Protein AF-A0A6V8IFY6-F1 (afdb_monomer_lite)

Foldseek 3Di:
DALVVLCVVVVHQLVRLCVVLVNPDSVVSVCQNQLVDADDPVSQVSCCVVSVNPHHSVNSVPHCVVVCVVPVD

Structure (mmCIF, N/CA/C/O backbone):
data_AF-A0A6V8IFY6-F1
#
_entry.id   AF-A0A6V8IFY6-F1
#
loop_
_atom_site.group_PDB
_atom_site.id
_atom_site.type_symbol
_atom_site.label_atom_id
_atom_site.label_alt_id
_atom_site.label_comp_id
_atom_site.label_asym_id
_atom_site.label_entity_id
_atom_site.label_seq_id
_atom_site.pdbx_PDB_ins_code
_atom_site.Cartn_x
_atom_site.Cartn_y
_atom_site.Cartn_z
_atom_site.occupancy
_atom_site.B_iso_or_equiv
_atom_site.auth_seq_id
_atom_site.auth_comp_id
_atom_site.auth_asym_id
_atom_site.auth_atom_id
_atom_site.pdbx_PDB_model_num
ATOM 1 N N . MET A 1 1 ? -7.626 -0.052 -7.479 1.00 80.94 1 MET A N 1
ATOM 2 C CA . MET A 1 1 ? -7.682 0.906 -6.357 1.00 80.94 1 MET A CA 1
ATOM 3 C C . MET A 1 1 ? -6.271 1.117 -5.853 1.00 80.94 1 MET A C 1
ATOM 5 O O . MET A 1 1 ? -5.602 0.155 -5.494 1.00 80.94 1 MET A O 1
ATOM 9 N N . THR A 1 2 ? -5.804 2.361 -5.831 1.00 86.19 2 THR A N 1
ATOM 10 C CA . THR A 1 2 ? -4.427 2.665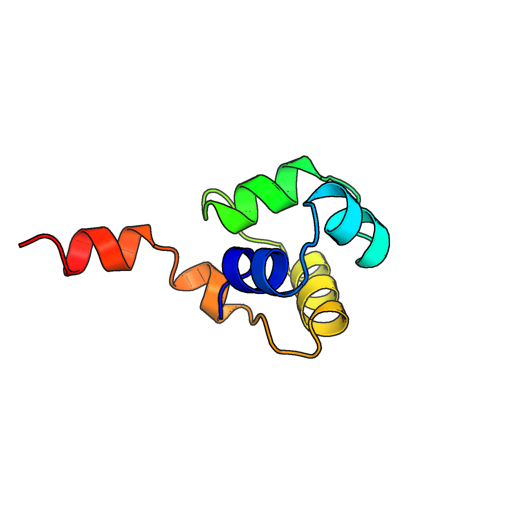 -5.421 1.00 86.19 2 THR A CA 1
ATOM 11 C C . THR A 1 2 ? -4.231 2.551 -3.907 1.00 86.19 2 THR A C 1
ATOM 13 O O . THR A 1 2 ? -5.184 2.641 -3.129 1.00 86.19 2 THR A O 1
ATOM 16 N N . LEU A 1 3 ? -2.975 2.397 -3.469 1.00 85.38 3 LEU A N 1
ATOM 17 C CA . LEU A 1 3 ? -2.635 2.412 -2.041 1.00 85.38 3 LEU A CA 1
ATOM 18 C C . LEU A 1 3 ? -3.052 3.734 -1.370 1.00 85.38 3 LEU A C 1
ATOM 20 O O . LEU A 1 3 ? -3.515 3.719 -0.236 1.00 85.38 3 LEU A O 1
ATOM 24 N N . ASP A 1 4 ? -2.936 4.866 -2.072 1.00 86.75 4 ASP A N 1
ATOM 25 C CA . ASP A 1 4 ? -3.378 6.176 -1.573 1.00 86.75 4 ASP A CA 1
ATOM 26 C C . ASP A 1 4 ? -4.887 6.217 -1.300 1.00 86.75 4 ASP A C 1
ATOM 28 O O . ASP A 1 4 ? -5.311 6.653 -0.231 1.00 86.75 4 ASP A O 1
ATOM 32 N N . GLU A 1 5 ? -5.694 5.726 -2.241 1.00 87.06 5 GLU A N 1
ATOM 33 C CA . GLU A 1 5 ? -7.150 5.656 -2.087 1.00 87.06 5 GLU A CA 1
ATOM 34 C C . GLU A 1 5 ? -7.560 4.712 -0.962 1.00 87.06 5 GLU A C 1
ATOM 36 O O . GLU A 1 5 ? -8.453 5.041 -0.183 1.00 87.06 5 GLU A O 1
ATOM 41 N N . TYR A 1 6 ? -6.893 3.560 -0.843 1.00 89.69 6 TYR A N 1
ATOM 42 C CA . TYR A 1 6 ? -7.148 2.623 0.245 1.00 89.69 6 TYR A CA 1
ATOM 43 C C . TYR A 1 6 ? -6.895 3.279 1.605 1.00 89.69 6 TYR A C 1
ATOM 45 O O . TYR A 1 6 ? -7.753 3.236 2.482 1.00 89.69 6 TYR A O 1
ATOM 53 N N . LEU A 1 7 ? -5.742 3.927 1.773 1.00 89.25 7 LEU A N 1
ATOM 54 C CA . LEU A 1 7 ? -5.386 4.580 3.030 1.00 89.25 7 LEU A CA 1
ATOM 55 C C . LEU A 1 7 ? -6.352 5.711 3.381 1.00 89.25 7 LEU A C 1
ATOM 57 O O . LEU A 1 7 ? -6.791 5.792 4.522 1.00 89.25 7 LEU A O 1
ATOM 61 N N . LYS A 1 8 ? -6.748 6.530 2.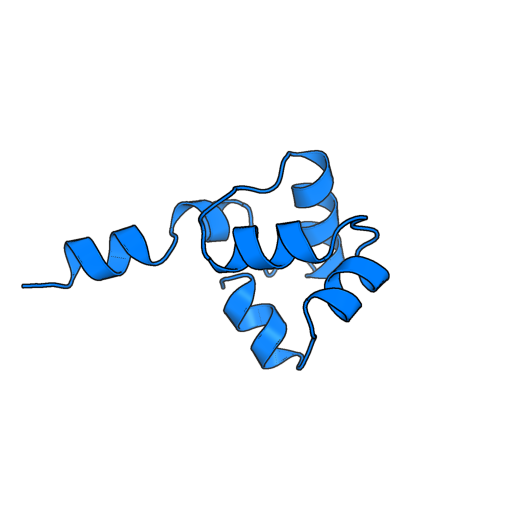401 1.00 89.50 8 LYS A N 1
ATOM 62 C CA . LYS A 1 8 ? -7.746 7.591 2.602 1.00 89.50 8 LYS A CA 1
ATOM 63 C C . LYS A 1 8 ? -9.113 7.040 2.993 1.00 89.50 8 LYS A C 1
ATOM 65 O O . LYS A 1 8 ? -9.725 7.554 3.918 1.00 89.50 8 LYS A O 1
ATOM 70 N N . LYS A 1 9 ? -9.580 5.987 2.315 1.00 91.31 9 LYS A N 1
ATOM 71 C CA . LYS A 1 9 ? -10.887 5.367 2.580 1.00 91.31 9 LYS A CA 1
ATOM 72 C C . LYS A 1 9 ? -10.980 4.750 3.978 1.00 91.31 9 LYS A C 1
ATOM 74 O O . LYS A 1 9 ? -12.072 4.662 4.522 1.00 91.31 9 LYS A O 1
ATOM 79 N N . HIS A 1 10 ? -9.854 4.293 4.517 1.00 89.06 10 HIS A N 1
ATOM 80 C CA . HIS A 1 10 ? -9.768 3.672 5.841 1.00 89.06 10 HIS A CA 1
ATOM 81 C C . HIS A 1 10 ? -9.197 4.615 6.907 1.00 89.06 10 HIS A C 1
ATOM 83 O O . HIS A 1 10 ? -8.916 4.166 8.011 1.00 89.06 10 HIS A O 1
ATOM 89 N N . GLU A 1 11 ? -8.984 5.893 6.575 1.00 91.12 11 GLU A N 1
ATOM 90 C CA . GLU A 1 11 ? -8.398 6.909 7.467 1.00 91.12 11 GLU A CA 1
ATOM 91 C C . GLU A 1 11 ? -7.061 6.470 8.101 1.00 91.12 11 GLU A C 1
ATOM 93 O O . GLU A 1 11 ? -6.685 6.865 9.205 1.00 91.12 11 GLU A O 1
ATOM 98 N N . LEU A 1 12 ? -6.302 5.649 7.370 1.00 89.75 12 LEU A N 1
ATOM 99 C CA . LEU A 1 12 ? -5.031 5.097 7.817 1.00 89.75 12 LEU A CA 1
ATOM 100 C C . LEU A 1 12 ? -3.881 6.037 7.458 1.00 89.75 12 LEU A C 1
ATOM 102 O O . LEU A 1 12 ? -3.640 6.365 6.295 1.00 89.75 12 LEU A O 1
ATOM 106 N N . SER A 1 13 ? -3.102 6.407 8.470 1.00 89.38 13 SER A N 1
ATOM 107 C CA . SER A 1 13 ? -1.817 7.077 8.272 1.00 89.38 13 SER A CA 1
ATOM 108 C C . SER A 1 13 ? -0.748 6.102 7.772 1.00 89.38 13 SER A C 1
ATOM 110 O O . SER A 1 13 ? -0.790 4.910 8.068 1.00 89.38 13 SER A O 1
ATOM 112 N N . ASP A 1 14 ? 0.286 6.614 7.096 1.00 88.69 14 ASP A N 1
ATOM 113 C CA . ASP A 1 14 ? 1.409 5.792 6.607 1.00 88.69 14 ASP A CA 1
ATOM 114 C C . ASP A 1 14 ? 2.085 4.997 7.736 1.00 88.69 14 ASP A C 1
ATOM 116 O O . ASP A 1 14 ? 2.534 3.871 7.534 1.00 88.69 14 ASP A O 1
ATOM 120 N N . ALA A 1 15 ? 2.166 5.599 8.929 1.00 88.25 15 ALA A N 1
ATOM 121 C CA . ALA A 1 15 ? 2.735 4.980 10.122 1.00 88.25 15 ALA A CA 1
ATOM 122 C C . ALA A 1 15 ? 1.872 3.816 10.629 1.00 88.25 15 ALA A C 1
ATOM 124 O O . ALA A 1 15 ? 2.399 2.744 10.915 1.00 88.25 15 ALA A O 1
ATOM 125 N N . GLU A 1 16 ? 0.555 4.017 10.680 1.00 89.81 16 GLU A N 1
ATOM 126 C CA . GLU A 1 16 ? -0.407 3.001 11.107 1.00 89.81 16 GLU A CA 1
ATOM 127 C C . GLU A 1 16 ? -0.433 1.834 10.129 1.00 89.81 16 GLU A C 1
ATOM 129 O O . GLU A 1 16 ? -0.310 0.681 10.531 1.00 89.81 16 GLU A O 1
ATOM 134 N N . PHE A 1 17 ? -0.474 2.125 8.830 1.00 90.31 17 PHE A N 1
ATOM 135 C CA . PHE A 1 17 ? -0.385 1.100 7.801 1.00 90.31 17 PHE A CA 1
ATOM 136 C C . PHE A 1 17 ? 0.910 0.292 7.895 1.00 90.31 17 PHE A C 1
ATOM 138 O O . PHE A 1 17 ? 0.875 -0.937 7.838 1.00 90.31 17 PHE A O 1
ATOM 145 N N . ALA A 1 18 ? 2.050 0.970 8.061 1.00 90.00 18 ALA A N 1
ATOM 146 C CA . ALA A 1 18 ? 3.346 0.317 8.193 1.00 90.00 18 ALA A CA 1
ATOM 147 C C . ALA A 1 18 ? 3.381 -0.610 9.417 1.00 90.00 18 ALA A C 1
ATOM 149 O O . ALA A 1 18 ? 3.770 -1.773 9.305 1.00 90.00 18 ALA A O 1
ATOM 150 N N . ARG A 1 19 ? 2.896 -0.116 10.561 1.00 89.25 19 ARG A N 1
ATOM 151 C CA . ARG A 1 19 ? 2.831 -0.864 11.818 1.00 89.25 19 ARG A CA 1
ATOM 152 C C . ARG A 1 19 ? 1.918 -2.083 11.710 1.00 89.25 19 ARG A C 1
ATOM 154 O O . ARG A 1 19 ? 2.324 -3.172 12.101 1.00 89.25 19 ARG A O 1
ATOM 161 N N . GLN A 1 20 ? 0.718 -1.918 11.158 1.00 89.00 20 GLN A N 1
ATOM 162 C CA . GLN A 1 20 ? -0.266 -2.997 11.069 1.00 89.00 20 GLN A CA 1
ATOM 163 C C . GLN A 1 20 ? 0.073 -4.028 9.979 1.00 89.00 20 GLN A C 1
ATOM 165 O O . GLN A 1 20 ? -0.197 -5.212 10.150 1.00 89.00 20 GLN A O 1
ATOM 170 N N . SER A 1 21 ? 0.716 -3.610 8.884 1.00 85.56 21 SER A N 1
ATOM 171 C CA . SER A 1 21 ? 1.134 -4.513 7.797 1.00 85.56 21 SER A CA 1
ATOM 172 C C . SER A 1 21 ? 2.481 -5.209 8.052 1.00 85.56 21 SER A C 1
ATOM 174 O O . SER A 1 21 ? 2.917 -6.015 7.229 1.00 85.56 21 SER A O 1
ATOM 176 N N . GLY A 1 22 ? 3.191 -4.880 9.139 1.00 86.81 22 GLY A N 1
ATOM 177 C CA . GLY A 1 22 ? 4.532 -5.417 9.418 1.00 86.81 22 GLY A CA 1
ATOM 178 C C . GLY A 1 22 ? 5.612 -4.904 8.452 1.00 86.81 22 GLY A C 1
ATOM 179 O O . GLY A 1 22 ? 6.528 -5.638 8.062 1.00 86.81 22 GLY A O 1
ATOM 180 N N . ILE A 1 23 ? 5.475 -3.655 8.006 1.00 88.00 23 ILE A N 1
ATOM 181 C CA . ILE A 1 23 ? 6.394 -2.979 7.089 1.00 88.00 23 ILE A CA 1
ATOM 182 C C . ILE A 1 23 ? 7.272 -2.036 7.912 1.00 88.00 23 ILE A C 1
ATOM 184 O O . ILE A 1 23 ? 6.790 -1.087 8.520 1.00 88.00 23 ILE A O 1
ATOM 188 N N . ASN A 1 24 ? 8.582 -2.284 7.916 1.00 77.75 24 ASN A N 1
ATOM 189 C CA . ASN A 1 24 ? 9.505 -1.651 8.867 1.00 77.75 24 ASN A CA 1
ATOM 190 C C . ASN A 1 24 ? 9.675 -0.135 8.706 1.00 77.75 24 ASN A C 1
ATOM 192 O O . ASN A 1 24 ? 10.126 0.528 9.635 1.00 77.75 24 ASN A O 1
ATOM 196 N N . LEU A 1 25 ? 9.367 0.434 7.538 1.00 78.94 25 LEU A N 1
ATOM 197 C CA . LEU A 1 25 ? 9.648 1.839 7.258 1.00 78.94 25 LEU A CA 1
ATOM 198 C C . LEU A 1 25 ? 8.372 2.575 6.837 1.00 78.94 25 LEU A C 1
ATOM 200 O O . LEU A 1 25 ? 7.777 2.292 5.806 1.00 78.94 25 LEU A O 1
ATOM 204 N N . ARG A 1 26 ? 7.991 3.612 7.587 1.00 82.31 26 ARG A N 1
ATOM 205 C CA . ARG A 1 26 ? 6.939 4.561 7.176 1.00 82.31 26 ARG A CA 1
ATOM 206 C C . ARG A 1 26 ? 7.299 5.274 5.869 1.00 82.31 26 ARG A C 1
ATOM 208 O O . ARG A 1 26 ? 6.443 5.505 5.022 1.00 82.31 26 ARG A O 1
ATOM 215 N N . LYS A 1 27 ? 8.575 5.644 5.713 1.00 85.25 27 LYS A N 1
ATOM 216 C CA . LYS A 1 27 ? 9.056 6.448 4.578 1.00 85.25 27 LYS A CA 1
ATOM 217 C C . LYS A 1 27 ? 8.767 5.769 3.235 1.00 85.25 27 LYS A C 1
ATOM 219 O O . LYS A 1 27 ? 8.254 6.421 2.334 1.00 85.25 27 LYS A O 1
ATOM 224 N N . ILE A 1 28 ? 8.993 4.455 3.148 1.00 86.81 28 ILE A N 1
ATOM 225 C CA . ILE A 1 28 ? 8.760 3.693 1.911 1.00 86.81 28 ILE A CA 1
ATOM 226 C C . ILE A 1 28 ? 7.275 3.616 1.540 1.00 86.81 28 ILE A C 1
ATOM 228 O O . ILE A 1 28 ? 6.968 3.572 0.357 1.00 86.81 28 ILE A O 1
ATOM 232 N N . VAL A 1 29 ? 6.354 3.671 2.512 1.00 87.00 29 VAL A N 1
ATOM 233 C CA . VAL A 1 29 ? 4.906 3.733 2.239 1.00 87.00 29 VAL A CA 1
ATOM 234 C C . VAL A 1 29 ? 4.559 5.033 1.511 1.00 87.00 29 VAL A C 1
ATOM 236 O O . VAL A 1 29 ? 3.825 5.011 0.524 1.00 87.00 29 VAL A O 1
ATOM 239 N N . GLY A 1 30 ? 5.152 6.154 1.934 1.00 87.06 30 GLY A N 1
ATOM 240 C CA . GLY A 1 30 ? 5.013 7.441 1.251 1.00 87.06 30 GLY A CA 1
ATOM 241 C C . GLY A 1 30 ? 5.557 7.416 -0.180 1.00 87.06 30 GLY A C 1
ATOM 242 O O . GLY A 1 30 ? 4.897 7.916 -1.091 1.00 87.06 30 GLY A O 1
ATOM 243 N N . ASP A 1 31 ? 6.717 6.788 -0.397 1.00 86.19 31 ASP A N 1
ATOM 244 C CA . ASP A 1 31 ? 7.279 6.592 -1.740 1.00 86.19 31 ASP A CA 1
ATOM 245 C C . ASP A 1 31 ? 6.366 5.739 -2.635 1.00 86.19 31 ASP A C 1
ATOM 247 O O . ASP A 1 31 ? 6.164 6.048 -3.810 1.00 86.19 31 ASP A O 1
ATOM 251 N N . TRP A 1 32 ? 5.756 4.689 -2.083 1.00 87.75 32 TRP A N 1
ATOM 252 C CA . TRP A 1 32 ? 4.839 3.835 -2.837 1.00 87.75 32 TRP A CA 1
ATOM 253 C C . TRP A 1 32 ? 3.545 4.550 -3.220 1.00 87.75 32 TRP A C 1
ATOM 255 O O . TRP A 1 32 ? 3.071 4.393 -4.342 1.00 87.75 32 TRP A O 1
ATOM 265 N N . ARG A 1 33 ? 2.991 5.378 -2.325 1.00 85.19 33 ARG A N 1
ATOM 266 C CA . ARG A 1 33 ? 1.818 6.217 -2.627 1.00 85.19 33 ARG 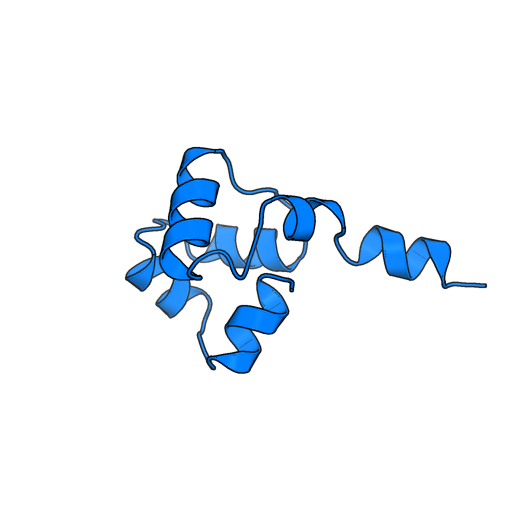A CA 1
ATOM 267 C C . ARG A 1 33 ? 2.097 7.217 -3.744 1.00 85.19 33 ARG A C 1
ATOM 269 O O . ARG A 1 33 ? 1.231 7.466 -4.577 1.00 85.19 33 ARG A O 1
ATOM 276 N N . ARG A 1 34 ? 3.301 7.796 -3.746 1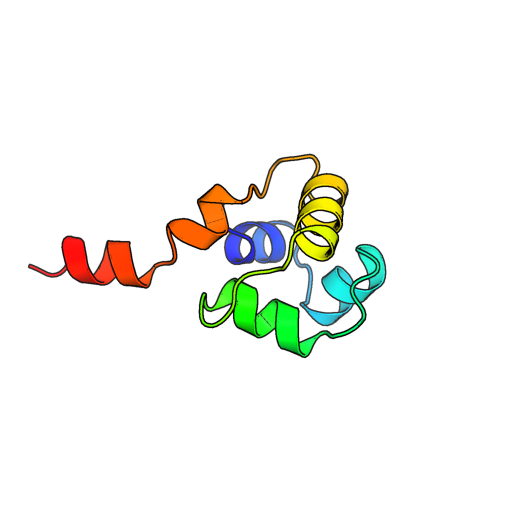.00 81.38 34 ARG A N 1
ATOM 277 C CA . ARG A 1 34 ? 3.752 8.754 -4.765 1.00 81.38 34 ARG A CA 1
ATOM 278 C C . ARG A 1 34 ? 4.156 8.079 -6.076 1.00 81.38 34 ARG A C 1
ATOM 280 O O . ARG A 1 34 ? 4.294 8.768 -7.078 1.00 81.38 34 ARG A O 1
ATOM 287 N N . GLY A 1 35 ? 4.352 6.761 -6.074 1.00 80.44 35 GLY A N 1
ATOM 288 C CA . GLY A 1 35 ? 4.849 6.016 -7.230 1.00 80.44 35 GLY A CA 1
ATOM 289 C C . GLY A 1 35 ? 6.342 6.221 -7.509 1.00 80.44 35 GLY A C 1
ATOM 290 O O . GLY A 1 35 ? 6.831 5.742 -8.527 1.00 80.44 35 GLY A O 1
ATOM 291 N N . THR A 1 36 ? 7.088 6.891 -6.620 1.00 83.06 36 THR A N 1
ATOM 292 C CA . THR A 1 36 ? 8.544 7.104 -6.760 1.00 83.06 36 THR A CA 1
ATOM 293 C C . THR A 1 36 ? 9.332 5.815 -6.567 1.00 83.06 36 THR A C 1
ATOM 295 O O . THR A 1 36 ? 10.436 5.664 -7.087 1.00 83.06 36 THR A O 1
ATOM 298 N N . ARG A 1 37 ? 8.765 4.862 -5.823 1.00 84.62 37 ARG A N 1
ATOM 299 C CA . ARG A 1 37 ? 9.339 3.537 -5.604 1.00 84.62 37 ARG A CA 1
ATOM 300 C C . ARG A 1 37 ? 8.248 2.484 -5.681 1.00 84.62 37 ARG A C 1
ATOM 302 O O . ARG A 1 37 ? 7.112 2.732 -5.292 1.00 84.62 37 ARG A O 1
ATOM 309 N N . ARG A 1 38 ? 8.612 1.275 -6.107 1.00 84.50 38 ARG A N 1
ATOM 310 C CA . ARG A 1 38 ? 7.730 0.105 -6.037 1.00 84.50 38 ARG A CA 1
ATOM 311 C C . ARG A 1 38 ? 8.071 -0.768 -4.825 1.00 84.50 38 ARG A C 1
ATOM 313 O O . ARG A 1 38 ? 9.252 -0.892 -4.480 1.00 84.50 38 ARG A O 1
ATOM 320 N N . PRO A 1 39 ? 7.073 -1.365 -4.156 1.00 86.69 39 PRO A N 1
ATOM 321 C CA . PRO A 1 39 ? 7.326 -2.385 -3.148 1.00 86.69 39 PRO A CA 1
ATOM 322 C C . PRO A 1 39 ? 7.991 -3.610 -3.791 1.00 86.69 39 PRO A C 1
ATOM 324 O O . PRO A 1 39 ? 7.627 -4.029 -4.886 1.00 86.69 39 PRO A O 1
ATOM 327 N N . GLY A 1 40 ? 8.975 -4.190 -3.101 1.00 87.94 40 GLY A N 1
ATOM 328 C CA . GLY A 1 40 ? 9.521 -5.500 -3.470 1.00 87.94 40 GLY A CA 1
ATOM 329 C C . GLY A 1 40 ? 8.522 -6.629 -3.189 1.00 87.94 40 GLY A C 1
ATOM 330 O O . GLY A 1 40 ? 7.526 -6.415 -2.499 1.00 87.94 40 GLY A O 1
ATOM 331 N N . ALA A 1 41 ? 8.811 -7.843 -3.667 1.00 87.25 41 ALA A N 1
ATOM 332 C CA . ALA A 1 41 ? 7.894 -8.987 -3.597 1.00 87.25 41 ALA A CA 1
ATOM 333 C C . ALA A 1 41 ? 7.387 -9.311 -2.175 1.00 87.25 41 ALA A C 1
ATOM 335 O O . ALA A 1 41 ? 6.205 -9.597 -1.996 1.00 87.25 41 ALA A O 1
ATOM 336 N N . GLU A 1 42 ? 8.245 -9.220 -1.154 1.00 89.06 42 GLU A N 1
ATOM 337 C CA . GLU A 1 42 ? 7.844 -9.461 0.239 1.00 89.06 42 GLU A CA 1
ATOM 338 C C . GLU A 1 42 ? 6.837 -8.414 0.740 1.00 89.06 42 GLU A C 1
ATOM 340 O O . GLU A 1 42 ? 5.758 -8.755 1.225 1.00 89.06 42 GLU A O 1
ATOM 345 N N . ASN A 1 43 ? 7.155 -7.128 0.571 1.00 89.56 43 ASN A N 1
ATOM 346 C CA . ASN A 1 43 ? 6.264 -6.039 0.967 1.00 89.56 43 ASN A CA 1
ATOM 347 C C . ASN A 1 43 ? 4.966 -6.058 0.158 1.00 89.56 43 ASN A C 1
ATOM 349 O O . ASN A 1 43 ? 3.904 -5.770 0.697 1.00 89.56 43 ASN A O 1
ATOM 353 N N . MET A 1 44 ? 5.035 -6.459 -1.111 1.00 89.19 44 MET A N 1
ATOM 354 C CA . MET A 1 44 ? 3.861 -6.626 -1.956 1.00 89.19 44 MET A CA 1
ATOM 355 C C . MET A 1 44 ? 2.903 -7.676 -1.393 1.00 89.19 44 MET A C 1
ATOM 357 O O . MET A 1 44 ? 1.703 -7.424 -1.334 1.00 89.19 44 MET A O 1
ATOM 361 N N . ARG A 1 45 ? 3.419 -8.818 -0.916 1.00 89.69 45 ARG A N 1
ATOM 362 C CA . ARG A 1 45 ? 2.601 -9.836 -0.238 1.00 89.69 45 ARG A CA 1
ATOM 363 C C . ARG A 1 45 ? 1.958 -9.284 1.032 1.00 89.69 45 ARG A C 1
ATOM 365 O O . ARG A 1 45 ? 0.764 -9.484 1.221 1.00 89.69 45 ARG A O 1
ATOM 372 N N . LYS A 1 46 ? 2.708 -8.547 1.858 1.00 90.12 46 LYS A N 1
ATOM 373 C CA . LYS A 1 46 ? 2.179 -7.908 3.079 1.00 90.12 46 LYS A CA 1
ATOM 374 C C . LYS A 1 46 ? 1.033 -6.943 2.767 1.00 90.12 46 LYS A C 1
ATOM 376 O O . LYS A 1 46 ? -0.027 -7.039 3.376 1.00 90.12 46 LYS A O 1
ATOM 381 N N . ILE A 1 47 ? 1.217 -6.072 1.772 1.00 89.56 47 ILE A N 1
ATOM 382 C CA . ILE A 1 47 ? 0.188 -5.129 1.307 1.00 89.56 47 ILE A CA 1
ATOM 383 C C . ILE A 1 47 ? -1.043 -5.885 0.797 1.00 89.56 47 ILE A C 1
ATOM 385 O O . ILE A 1 47 ? -2.168 -5.543 1.157 1.00 89.56 47 ILE A O 1
ATOM 389 N N . LEU A 1 48 ? -0.847 -6.917 -0.024 1.00 90.12 48 LEU A N 1
ATOM 390 C CA . LEU A 1 48 ? -1.942 -7.691 -0.603 1.00 90.12 48 LEU A CA 1
ATOM 391 C C . LEU A 1 48 ? -2.768 -8.396 0.483 1.00 90.12 48 LEU A C 1
ATOM 393 O O . LEU A 1 48 ? -3.993 -8.341 0.448 1.00 90.12 48 LEU A O 1
ATOM 397 N N . VAL A 1 49 ? -2.104 -8.996 1.475 1.00 90.44 49 VAL A N 1
ATOM 398 C CA . VAL A 1 49 ? -2.759 -9.639 2.624 1.00 90.44 49 VAL A CA 1
ATOM 399 C C . VAL A 1 49 ? -3.504 -8.609 3.472 1.00 90.44 49 VAL A C 1
ATOM 401 O O . VAL A 1 49 ? -4.696 -8.773 3.717 1.00 90.44 49 VAL A O 1
ATOM 404 N N . PHE A 1 50 ? -2.845 -7.512 3.859 1.00 89.75 50 PHE A N 1
ATOM 405 C CA . PHE A 1 50 ? -3.448 -6.481 4.708 1.00 89.75 50 PHE A CA 1
ATOM 406 C C . PHE A 1 50 ? -4.666 -5.821 4.054 1.00 89.75 50 PHE A C 1
ATOM 408 O O . PHE A 1 50 ? -5.685 -5.572 4.691 1.00 89.75 50 PHE A O 1
ATOM 415 N N . THR A 1 51 ? -4.585 -5.570 2.749 1.00 89.94 51 THR A N 1
ATOM 416 C CA . THR A 1 51 ? -5.672 -4.946 1.987 1.00 89.94 51 THR A CA 1
ATOM 417 C C . THR A 1 51 ? -6.711 -5.954 1.493 1.00 89.94 51 THR A C 1
ATOM 419 O O . THR A 1 51 ? -7.643 -5.562 0.790 1.00 89.94 51 THR A O 1
ATOM 422 N N . SER A 1 52 ? -6.582 -7.241 1.844 1.00 87.00 52 SER A N 1
ATOM 423 C CA . SER A 1 52 ? -7.453 -8.328 1.370 1.00 87.00 52 SER A CA 1
ATOM 424 C C . SER A 1 52 ? -7.598 -8.352 -0.159 1.00 87.00 52 SER A C 1
ATOM 426 O O . SER A 1 52 ? -8.696 -8.478 -0.695 1.00 87.00 52 SER A O 1
ATOM 428 N N . GLY A 1 53 ? -6.492 -8.142 -0.878 1.00 87.19 53 GLY A N 1
ATOM 429 C CA . GLY A 1 53 ? -6.455 -8.121 -2.343 1.00 87.19 53 GLY A CA 1
ATOM 430 C C . GLY A 1 53 ? -7.021 -6.857 -2.993 1.00 87.19 53 GLY A C 1
ATOM 431 O O . GLY A 1 53 ? -7.057 -6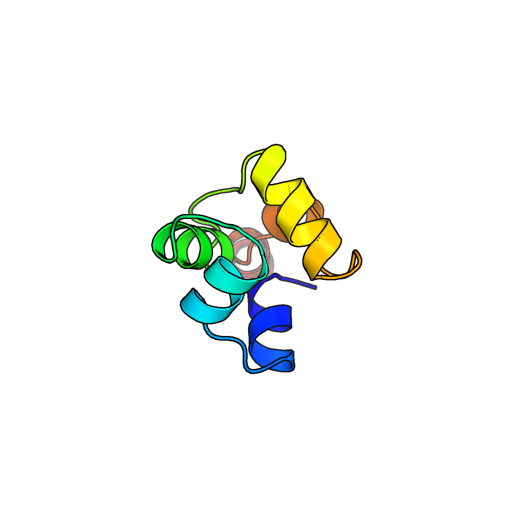.775 -4.216 1.00 87.19 53 GLY A O 1
ATOM 432 N N . ARG A 1 54 ? -7.440 -5.853 -2.212 1.00 86.31 54 ARG A N 1
ATOM 433 C CA . ARG A 1 54 ? -7.980 -4.595 -2.755 1.00 86.31 54 ARG A CA 1
ATOM 434 C C . ARG A 1 54 ? -6.923 -3.708 -3.405 1.00 86.31 54 ARG A C 1
ATOM 436 O O . ARG A 1 54 ? -7.266 -2.912 -4.276 1.00 86.31 54 ARG A O 1
ATOM 443 N N . VAL A 1 55 ? -5.676 -3.819 -2.953 1.00 86.62 55 VAL A N 1
ATOM 444 C CA . VAL A 1 55 ? -4.523 -3.157 -3.561 1.00 86.62 55 VAL A CA 1
ATOM 445 C C . VAL A 1 55 ? -3.635 -4.242 -4.160 1.00 86.62 55 VAL A C 1
ATOM 447 O O . VAL A 1 55 ? -3.106 -5.098 -3.447 1.00 86.62 55 VAL A O 1
ATOM 450 N N . THR A 1 56 ? -3.481 -4.212 -5.479 1.00 84.94 56 THR A N 1
ATOM 451 C CA . THR A 1 56 ? -2.746 -5.220 -6.249 1.00 84.94 56 THR A CA 1
ATOM 452 C C . THR A 1 56 ? -1.444 -4.645 -6.807 1.00 84.94 56 THR A C 1
ATOM 454 O O . THR A 1 56 ? -1.272 -3.427 -6.849 1.00 84.94 56 THR A O 1
ATOM 457 N N . PRO A 1 57 ? -0.501 -5.484 -7.277 1.00 79.38 57 PRO A N 1
ATOM 458 C CA . PRO A 1 57 ? 0.725 -4.998 -7.910 1.00 79.38 57 PRO A CA 1
ATOM 459 C C . PRO A 1 57 ? 0.461 -4.053 -9.088 1.00 79.38 57 PRO A C 1
ATOM 461 O O . PRO A 1 57 ? 1.196 -3.087 -9.275 1.00 79.38 57 PRO A O 1
ATOM 464 N N . ASN A 1 58 ? -0.613 -4.297 -9.846 1.00 79.56 58 ASN A N 1
ATOM 465 C CA . ASN A 1 58 ? -0.986 -3.489 -11.004 1.00 79.56 58 ASN A CA 1
ATOM 466 C C . ASN A 1 58 ? -1.311 -2.033 -10.618 1.00 79.56 58 ASN A C 1
ATOM 468 O O . ASN A 1 58 ? -1.017 -1.105 -11.371 1.00 79.56 58 ASN A O 1
ATOM 472 N N . ASP A 1 59 ? -1.816 -1.813 -9.401 1.00 79.50 59 ASP A N 1
ATOM 473 C CA . ASP A 1 59 ? -2.113 -0.479 -8.871 1.00 79.50 59 ASP A CA 1
ATOM 474 C C . ASP A 1 59 ? -0.850 0.364 -8.600 1.00 79.50 59 ASP A C 1
ATOM 476 O O . ASP A 1 59 ? -0.936 1.589 -8.522 1.00 79.50 59 ASP A O 1
ATOM 480 N N . PHE A 1 60 ? 0.329 -0.263 -8.497 1.00 76.94 60 PHE A N 1
ATOM 481 C CA . PHE A 1 60 ? 1.631 0.421 -8.390 1.00 76.94 60 PHE A CA 1
ATOM 482 C C . PHE A 1 60 ? 2.334 0.594 -9.744 1.00 76.94 60 PHE A C 1
ATOM 484 O O . PHE A 1 60 ? 3.380 1.242 -9.828 1.00 76.94 60 PHE A O 1
ATOM 491 N N . VAL A 1 61 ? 1.801 -0.017 -10.806 1.00 66.94 61 VAL A N 1
ATOM 492 C CA . VAL A 1 61 ? 2.321 0.116 -12.175 1.00 66.94 61 VAL A CA 1
ATOM 493 C C . VAL A 1 61 ? 1.627 1.270 -12.895 1.00 66.94 61 VAL A C 1
ATOM 495 O O . VAL A 1 61 ? 2.287 2.016 -13.612 1.00 66.94 61 VAL A O 1
ATOM 498 N N . LEU A 1 62 ? 0.334 1.473 -12.632 1.00 63.25 62 LEU A N 1
ATOM 499 C CA . LEU A 1 62 ? -0.499 2.519 -13.235 1.00 63.25 62 LEU A CA 1
ATOM 500 C C . LEU A 1 62 ? -0.382 3.893 -12.543 1.00 63.25 62 LEU A C 1
ATOM 502 O O . LEU A 1 62 ? -1.292 4.714 -12.662 1.00 63.25 62 LEU A O 1
ATOM 506 N N . SER A 1 63 ? 0.698 4.150 -11.790 1.00 55.31 63 SER A N 1
ATOM 507 C CA . SER A 1 63 ? 0.873 5.398 -11.033 1.00 55.31 63 SER A CA 1
ATOM 508 C C . SER A 1 63 ? 0.565 6.633 -11.885 1.00 55.31 63 SER A C 1
ATOM 510 O O . SER A 1 63 ? 0.956 6.710 -13.049 1.00 55.31 63 SER A O 1
ATOM 512 N N . LYS A 1 64 ? -0.127 7.596 -11.254 1.00 54.19 64 LYS A N 1
ATOM 513 C CA . LYS A 1 64 ? -0.729 8.826 -11.809 1.00 54.19 64 LYS A CA 1
ATOM 514 C C . LYS A 1 64 ? 0.087 9.591 -12.855 1.00 54.19 64 LYS A C 1
ATOM 516 O O . LYS A 1 64 ? -0.520 10.328 -13.622 1.00 54.19 64 LYS A O 1
ATOM 521 N N . ASP A 1 65 ? 1.403 9.407 -12.913 1.00 53.88 65 ASP A N 1
ATOM 522 C CA . ASP A 1 65 ? 2.268 9.953 -13.961 1.00 53.88 65 ASP A CA 1
ATOM 523 C C . ASP A 1 65 ? 1.807 9.529 -15.366 1.00 53.88 65 ASP A C 1
ATOM 525 O O . ASP A 1 65 ? 1.756 10.357 -16.270 1.00 53.88 65 ASP A O 1
ATOM 529 N N . LEU A 1 66 ? 1.369 8.272 -15.539 1.00 54.06 66 LEU A N 1
ATOM 530 C CA . LEU A 1 66 ? 0.849 7.798 -16.825 1.00 54.06 66 LEU A CA 1
ATOM 531 C C . LEU A 1 66 ? -0.507 8.443 -17.152 1.00 54.06 66 LEU A C 1
ATOM 533 O O . LEU A 1 66 ? -0.736 8.872 -18.271 1.00 54.06 66 LEU A O 1
ATOM 537 N N . ILE A 1 67 ? -1.406 8.572 -16.175 1.00 57.00 67 ILE A N 1
ATOM 538 C CA . ILE A 1 67 ? -2.740 9.142 -16.417 1.00 57.00 67 ILE A CA 1
ATOM 539 C C . ILE A 1 67 ? -2.652 10.654 -16.682 1.00 57.00 67 ILE A C 1
ATOM 541 O O . ILE A 1 67 ? -3.309 11.149 -17.591 1.00 57.00 67 ILE A O 1
ATOM 545 N N . GLN A 1 68 ? -1.805 11.390 -15.953 1.00 54.56 68 GLN A N 1
ATOM 546 C CA . GLN A 1 68 ? -1.622 12.830 -16.174 1.00 54.56 68 GLN A CA 1
ATOM 547 C C . GLN A 1 68 ? -0.858 13.149 -17.464 1.00 54.56 68 GLN A C 1
ATOM 549 O O . GLN A 1 68 ? -1.159 14.157 -18.093 1.00 54.56 68 GLN A O 1
ATOM 554 N N . ARG A 1 69 ? 0.084 12.298 -17.897 1.00 53.97 69 ARG A N 1
ATOM 555 C CA . ARG A 1 69 ? 0.758 12.469 -19.196 1.00 53.97 69 ARG A CA 1
ATOM 556 C C . ARG A 1 69 ? -0.116 12.117 -20.397 1.00 53.97 69 ARG A C 1
ATOM 558 O O . ARG A 1 69 ? 0.108 12.678 -21.459 1.00 53.97 69 ARG A O 1
ATOM 565 N N . TYR A 1 70 ? -1.076 11.203 -20.249 1.00 56.94 70 TYR A N 1
ATOM 566 C CA . TYR A 1 70 ? -1.927 10.761 -21.362 1.00 56.94 70 TYR A CA 1
ATOM 567 C C . TYR A 1 70 ? -3.274 11.494 -21.457 1.00 56.94 70 TYR A C 1
ATOM 569 O O . TYR A 1 70 ? -3.860 11.514 -22.533 1.00 56.94 70 TYR A O 1
ATOM 577 N N . LEU A 1 71 ? -3.765 12.104 -20.371 1.00 60.59 71 LEU A N 1
ATOM 578 C CA . LEU A 1 71 ? -4.994 12.918 -20.369 1.00 60.59 71 LEU A CA 1
ATOM 579 C C . LEU A 1 71 ? -4.724 14.431 -20.319 1.00 60.59 71 LEU A C 1
ATOM 581 O O . LEU A 1 71 ? -5.654 15.214 -20.156 1.00 60.59 71 LEU A O 1
ATOM 585 N N . GLY A 1 72 ? -3.459 14.843 -20.434 1.00 56.06 72 GLY A N 1
ATOM 586 C CA . GLY A 1 72 ? -3.057 16.236 -20.608 1.00 56.06 72 GLY A CA 1
ATOM 587 C C . GLY A 1 72 ? -2.902 16.597 -22.085 1.00 56.06 72 GLY A C 1
ATOM 588 O O . GLY A 1 72 ? -1.775 16.765 -22.544 1.00 56.06 72 GLY A O 1
ATOM 589 N N . GLN A 1 73 ? -4.021 16.696 -22.807 1.00 43.72 73 GLN A N 1
ATOM 590 C CA . GLN A 1 73 ? -4.168 17.515 -24.016 1.00 43.72 73 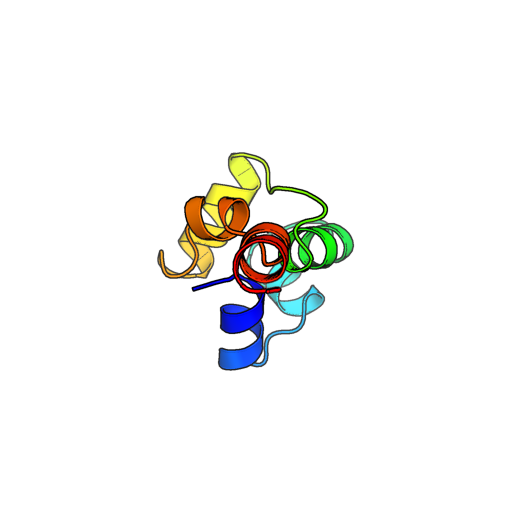GLN A CA 1
ATOM 591 C C . GLN A 1 73 ? -5.443 18.342 -23.899 1.00 43.72 73 GLN A C 1
ATOM 593 O O . GLN A 1 73 ? -6.469 17.758 -23.484 1.00 43.72 73 GLN A O 1
#

Sequence (73 aa):
MTLDEYLKKHELSDAEFARQSGINLRKIVGDWRRGTRRPGAENMRKILVFTSGRVTPNDFVLSKDLIQRYLGQ

pLDDT: mean 81.19, std 12.29, range [43.72, 91.31]

Radius of gyration: 12.18 Å; chains: 1; bounding box: 20×27×36 Å

Secondary structure (DSSP, 8-state):
--HHHHHHHTT--HHHHHHHHT-S-HHHHHHHHHTSSPPPHHHHHHHHHHTTTSS-GGGGTS-THHHHHHS--